Protein AF-A0A136LS38-F1 (afdb_monomer)

Structure (mmCIF, N/CA/C/O backbone):
data_AF-A0A136LS38-F1
#
_entry.id   AF-A0A136LS38-F1
#
loop_
_atom_site.group_PDB
_atom_site.id
_atom_site.type_symbol
_atom_site.label_atom_id
_atom_site.label_alt_id
_atom_site.label_comp_id
_atom_site.label_asym_id
_atom_site.label_entity_id
_atom_site.label_seq_id
_atom_site.pdbx_PDB_ins_code
_atom_site.Cartn_x
_atom_site.Cartn_y
_atom_site.Cartn_z
_atom_site.occupancy
_atom_site.B_iso_or_equiv
_atom_site.auth_seq_id
_atom_site.auth_comp_id
_atom_site.auth_asym_id
_atom_site.auth_atom_id
_atom_site.pdbx_PDB_model_num
ATOM 1 N N . MET A 1 1 ? -15.663 -27.619 33.302 1.00 44.56 1 MET A N 1
ATOM 2 C CA . MET A 1 1 ? -14.946 -26.480 32.690 1.00 44.56 1 MET A CA 1
ATOM 3 C C . MET A 1 1 ? -15.991 -25.426 32.382 1.00 44.56 1 MET A C 1
ATOM 5 O O . MET A 1 1 ? -16.859 -25.682 31.563 1.00 44.56 1 MET A O 1
ATOM 9 N N . SER A 1 2 ? -16.017 -24.352 33.173 1.00 38.78 2 SER A N 1
ATOM 10 C CA . SER A 1 2 ? -17.108 -23.372 33.198 1.00 38.78 2 SER A CA 1
ATOM 11 C C . SER A 1 2 ? -17.075 -22.507 31.939 1.00 38.78 2 SER A C 1
ATOM 13 O O . SER A 1 2 ? -16.096 -21.805 31.704 1.00 38.78 2 SER A O 1
ATOM 15 N N . SER A 1 3 ? -18.124 -22.573 31.124 1.00 50.28 3 SER A N 1
ATOM 16 C CA . SER A 1 3 ? -18.365 -21.667 30.004 1.00 50.28 3 SER A CA 1
ATOM 17 C C . SER A 1 3 ? -18.773 -20.294 30.549 1.00 50.28 3 SER A C 1
ATOM 19 O O . SER A 1 3 ? -19.955 -20.043 30.793 1.00 50.28 3 SER A O 1
ATOM 21 N N . THR A 1 4 ? -17.801 -19.418 30.804 1.00 53.44 4 THR A N 1
ATOM 22 C CA . THR A 1 4 ? -18.068 -18.014 31.138 1.00 53.44 4 THR A CA 1
ATOM 23 C C . THR A 1 4 ? -18.607 -17.323 29.888 1.00 53.44 4 THR A C 1
ATOM 25 O O . THR A 1 4 ? -17.862 -16.996 28.973 1.00 53.44 4 THR A O 1
ATOM 28 N N . SER A 1 5 ? -19.928 -17.161 29.816 1.00 66.19 5 SER A N 1
ATOM 29 C CA . SER A 1 5 ? -20.574 -16.312 28.816 1.00 66.19 5 SER A CA 1
ATOM 30 C C . SER A 1 5 ? -20.226 -14.860 29.137 1.00 66.19 5 SER A C 1
ATOM 32 O O . SER A 1 5 ? -20.840 -14.269 30.027 1.00 66.19 5 SER A O 1
ATOM 34 N N . GLU A 1 6 ? -19.249 -14.292 28.435 1.00 75.69 6 GLU A N 1
ATOM 35 C CA . GLU A 1 6 ? -18.996 -12.850 28.459 1.00 75.69 6 GLU A CA 1
ATOM 36 C C . GLU A 1 6 ? -20.283 -12.123 28.039 1.00 75.69 6 GLU A C 1
ATOM 38 O O . GLU A 1 6 ? -20.864 -12.404 26.987 1.00 75.69 6 GLU A O 1
ATOM 43 N N . LYS A 1 7 ? -20.797 -11.249 28.907 1.00 83.06 7 LYS A N 1
ATOM 44 C CA . LYS A 1 7 ? -22.022 -10.484 28.647 1.00 83.06 7 LYS A CA 1
ATOM 45 C C . LYS A 1 7 ? -21.626 -9.138 28.056 1.00 83.06 7 LYS A C 1
ATOM 47 O O . LYS A 1 7 ? -21.042 -8.315 28.754 1.00 83.06 7 LYS A O 1
ATOM 52 N N . PHE A 1 8 ? -21.975 -8.911 26.795 1.00 84.75 8 PHE A N 1
ATOM 53 C CA . PHE A 1 8 ? -21.772 -7.628 26.126 1.00 84.75 8 PHE A CA 1
ATOM 54 C C . PHE A 1 8 ? -23.034 -6.765 26.222 1.00 84.75 8 PHE A C 1
ATOM 56 O O . PHE A 1 8 ? -24.152 -7.266 26.107 1.00 84.75 8 PHE A O 1
ATOM 63 N N . LEU A 1 9 ? -22.849 -5.461 26.433 1.00 87.00 9 LEU A N 1
ATOM 64 C CA . LEU A 1 9 ? -23.910 -4.463 26.318 1.00 87.00 9 LEU A CA 1
ATOM 65 C C . LEU A 1 9 ? -23.865 -3.877 24.906 1.00 87.00 9 LEU A C 1
ATOM 67 O O . LEU A 1 9 ? -22.824 -3.373 24.490 1.00 87.00 9 LEU A O 1
ATOM 71 N N . VAL A 1 10 ? -24.989 -3.923 24.194 1.00 89.31 10 VAL A N 1
ATOM 72 C CA . VAL A 1 10 ? -25.120 -3.354 22.848 1.00 89.31 10 VAL A CA 1
ATOM 73 C C . VAL A 1 10 ? -26.039 -2.139 22.921 1.00 89.31 10 VAL A C 1
ATOM 75 O O . VAL A 1 10 ? -27.182 -2.253 23.361 1.00 89.31 10 VAL A O 1
ATOM 78 N N . GLY A 1 11 ? -25.527 -0.976 22.517 1.00 88.50 11 GLY A N 1
ATOM 79 C CA . GLY A 1 11 ? -26.315 0.240 22.321 1.00 88.50 11 GLY A CA 1
ATOM 80 C C . GLY A 1 11 ? -26.696 0.380 20.851 1.00 88.50 11 GLY A C 1
ATOM 81 O O . GLY A 1 11 ? -25.839 0.219 19.986 1.00 88.50 11 GLY A O 1
ATOM 82 N N . ILE A 1 12 ? -27.968 0.657 20.576 1.00 90.44 12 ILE A N 1
ATOM 83 C CA . ILE A 1 12 ? -28.475 0.920 19.225 1.00 90.44 12 ILE A CA 1
ATOM 84 C C . ILE A 1 12 ? -28.805 2.409 19.153 1.00 90.44 12 ILE A C 1
ATOM 86 O O . ILE A 1 12 ? -29.490 2.923 20.036 1.00 90.44 12 ILE A O 1
ATOM 90 N N . PHE A 1 13 ? -28.309 3.073 18.114 1.00 90.38 13 PHE A N 1
ATOM 91 C CA . PHE A 1 13 ? -28.497 4.500 17.863 1.00 90.38 13 PHE A CA 1
ATOM 92 C C . PHE A 1 13 ? -29.162 4.685 16.497 1.00 90.38 13 PHE A C 1
ATOM 94 O O . PHE A 1 13 ? -28.953 3.872 15.594 1.00 90.38 13 PHE A O 1
ATOM 101 N N . ASP A 1 14 ? -29.984 5.719 16.370 1.00 91.06 14 ASP A N 1
ATOM 102 C CA . ASP A 1 14 ? -30.700 6.101 15.148 1.00 91.06 14 ASP A CA 1
ATOM 103 C C . ASP A 1 14 ? -29.964 7.174 14.334 1.00 91.06 14 ASP A C 1
ATOM 105 O O . ASP A 1 14 ? -30.136 7.231 13.117 1.00 91.06 14 ASP A O 1
ATOM 109 N N . ASP A 1 15 ? -29.126 7.973 14.995 1.00 89.94 15 ASP A N 1
ATOM 110 C CA . ASP A 1 15 ? -28.416 9.110 14.414 1.00 89.94 15 ASP A CA 1
ATOM 111 C C . ASP A 1 15 ? -26.896 9.057 14.679 1.00 89.94 15 ASP A C 1
ATOM 113 O O . ASP A 1 15 ? -26.435 8.574 15.723 1.00 89.94 15 ASP A O 1
ATOM 117 N N . GLU A 1 16 ? -26.108 9.547 13.718 1.00 87.81 16 GLU A N 1
ATOM 118 C CA . GLU A 1 16 ? -24.643 9.539 13.769 1.00 87.81 16 GLU A CA 1
ATOM 119 C C . GLU A 1 16 ? -24.064 10.509 14.809 1.00 87.81 16 GLU A C 1
ATOM 121 O O . GLU A 1 16 ? -23.095 10.160 15.492 1.00 87.81 16 GLU A O 1
ATOM 126 N N . ASP A 1 17 ? -24.684 11.675 15.004 1.00 88.38 17 ASP A N 1
ATOM 127 C CA . ASP A 1 17 ? -24.226 12.685 15.961 1.00 88.38 17 ASP A CA 1
ATOM 128 C C . ASP A 1 17 ? -24.446 12.194 17.397 1.00 88.38 17 ASP A C 1
ATOM 130 O O . ASP A 1 17 ? -23.584 12.330 18.274 1.00 88.38 17 ASP A O 1
ATOM 134 N N . ILE A 1 18 ? -25.590 11.541 17.637 1.00 90.62 18 ILE A N 1
ATOM 135 C CA . ILE A 1 18 ? -25.917 10.932 18.934 1.00 90.62 18 ILE A CA 1
ATOM 136 C C . ILE A 1 18 ? -24.929 9.803 19.249 1.00 90.62 18 ILE A C 1
ATOM 138 O O . ILE A 1 18 ? -24.470 9.679 20.392 1.00 90.62 18 ILE A O 1
ATOM 142 N N . LEU A 1 19 ? -24.568 9.001 18.244 1.00 90.25 19 LEU A N 1
ATOM 143 C CA . LEU A 1 19 ? -23.574 7.942 18.384 1.00 90.25 19 LEU A CA 1
ATOM 144 C C . LEU A 1 19 ? -22.196 8.514 18.742 1.00 90.25 19 LEU A C 1
ATOM 146 O O . LEU A 1 19 ? -21.578 8.024 19.691 1.00 90.25 19 LEU A O 1
ATOM 150 N N . LEU A 1 20 ? -21.722 9.551 18.043 1.00 90.25 20 LEU A N 1
ATOM 151 C CA . LEU A 1 20 ? -20.423 10.185 18.308 1.00 90.25 20 LEU A CA 1
ATOM 152 C C . LEU A 1 20 ? -20.342 10.736 19.738 1.00 90.25 20 LEU A C 1
ATOM 154 O O . LEU A 1 20 ? -19.434 10.367 20.490 1.00 90.25 20 LEU A O 1
ATOM 158 N N . HIS A 1 21 ? -21.333 11.524 20.160 1.00 89.50 21 HIS A N 1
ATOM 159 C CA . HIS A 1 21 ? -21.401 12.044 21.530 1.00 89.50 21 HIS A CA 1
ATOM 160 C C . HIS A 1 21 ? -21.509 10.929 22.581 1.00 89.50 21 HIS A C 1
ATOM 162 O O . HIS A 1 21 ? -20.920 11.016 23.666 1.00 89.50 21 HIS A O 1
ATOM 168 N N . GLY A 1 22 ? -22.234 9.852 22.266 1.00 88.00 22 GLY A N 1
ATOM 169 C CA . GLY A 1 22 ? -22.327 8.663 23.108 1.00 88.00 22 GLY A CA 1
ATOM 170 C C . GLY A 1 22 ? -20.971 7.981 23.299 1.00 88.00 22 GLY A C 1
ATOM 171 O O . GLY A 1 22 ? -20.582 7.685 24.433 1.00 88.00 22 GLY A O 1
ATOM 172 N N . VAL A 1 23 ? -20.223 7.776 22.213 1.00 89.75 23 VAL A N 1
ATOM 173 C CA . VAL A 1 23 ? -18.880 7.175 22.225 1.00 89.75 23 VAL A CA 1
ATOM 174 C C . VAL A 1 23 ? -17.906 8.025 23.043 1.00 89.75 23 VAL A C 1
ATOM 176 O O . VAL A 1 23 ? -17.212 7.484 23.910 1.00 89.75 23 VAL A O 1
ATOM 179 N N . GLU A 1 24 ? -17.894 9.345 22.846 1.00 87.69 24 GLU A N 1
ATOM 180 C CA . GLU A 1 24 ? -17.065 10.276 23.625 1.00 87.69 24 GLU A CA 1
ATOM 181 C C . GLU A 1 24 ? -17.385 10.212 25.124 1.00 87.69 24 GLU A C 1
ATOM 183 O O . GLU A 1 24 ? -16.482 10.094 25.960 1.00 87.69 24 GLU A O 1
ATOM 188 N N . GLY A 1 25 ? -18.673 10.219 25.480 1.00 87.56 25 GLY A N 1
ATOM 189 C CA . GLY A 1 25 ? -19.123 10.144 26.869 1.00 87.56 25 GLY A CA 1
ATOM 190 C C . GLY A 1 25 ? -18.780 8.815 27.550 1.00 87.56 25 GLY A C 1
ATOM 191 O O . GLY A 1 25 ? -18.378 8.799 28.718 1.00 87.56 25 GLY A O 1
ATOM 192 N N . VAL A 1 26 ? -18.910 7.690 26.841 1.00 88.50 26 VAL A N 1
ATOM 193 C CA . VAL A 1 26 ? -18.578 6.347 27.353 1.00 88.50 26 VAL A CA 1
ATOM 194 C C . VAL A 1 26 ? -17.068 6.192 27.534 1.00 88.50 26 VAL A C 1
ATOM 196 O O . VAL A 1 26 ? -16.615 5.721 28.584 1.00 88.50 26 VAL A O 1
ATOM 199 N N . ARG A 1 27 ? -16.280 6.663 26.563 1.00 85.94 27 ARG A N 1
ATOM 200 C CA . ARG A 1 27 ? -14.815 6.674 26.643 1.00 85.94 27 ARG A CA 1
ATOM 201 C C . ARG A 1 27 ? -14.316 7.581 27.769 1.00 85.94 27 ARG A C 1
ATOM 203 O O . ARG A 1 27 ? -13.420 7.178 28.509 1.00 85.94 27 ARG A O 1
ATOM 210 N N . GLY A 1 28 ? -14.920 8.757 27.953 1.00 85.06 28 GLY A N 1
ATOM 211 C CA . GLY A 1 28 ? -14.603 9.683 29.049 1.00 85.06 28 GLY A CA 1
ATOM 212 C C . GLY A 1 28 ? -14.836 9.085 30.442 1.00 85.06 28 GLY A C 1
ATOM 213 O O . GLY A 1 28 ? -14.136 9.427 31.391 1.00 85.06 28 GLY A O 1
ATOM 214 N N . LYS A 1 29 ? -15.760 8.124 30.560 1.00 88.75 29 LYS A N 1
ATOM 215 C CA . LYS A 1 29 ? -16.009 7.352 31.791 1.00 88.75 29 LYS A CA 1
ATOM 216 C C . LYS A 1 29 ? -15.063 6.155 31.972 1.00 88.75 29 LYS A C 1
ATOM 218 O O . LYS A 1 29 ? -15.213 5.406 32.933 1.00 88.75 29 LYS A O 1
ATOM 223 N N . GLY A 1 30 ? -14.096 5.961 31.072 1.00 83.25 30 GLY A N 1
ATOM 224 C CA . GLY A 1 30 ? -13.092 4.895 31.147 1.00 83.25 30 GLY A CA 1
ATOM 225 C C . GLY A 1 30 ? -13.603 3.507 30.753 1.00 83.25 30 GLY A C 1
ATOM 226 O O . GLY A 1 30 ? -12.901 2.515 30.959 1.00 83.25 30 GLY A O 1
ATOM 227 N N . VAL A 1 31 ? -14.809 3.413 30.186 1.00 84.88 31 VAL A N 1
ATOM 228 C CA . VAL A 1 31 ? -15.354 2.143 29.700 1.00 84.88 31 VAL A CA 1
ATOM 229 C C . VAL A 1 31 ? -14.678 1.796 28.377 1.00 84.88 31 VAL A C 1
ATOM 231 O O . VAL A 1 31 ? -14.651 2.600 27.445 1.00 84.88 31 VAL A O 1
ATOM 234 N N . LYS A 1 32 ? -14.121 0.584 28.287 1.00 81.75 32 LYS A N 1
ATOM 235 C CA . LYS A 1 32 ? -13.520 0.083 27.048 1.00 81.75 32 LYS A CA 1
ATOM 236 C C . LYS A 1 32 ? -14.621 -0.345 26.084 1.00 81.75 32 LYS A C 1
ATOM 238 O O . LYS A 1 32 ? -15.319 -1.321 26.339 1.00 81.75 32 LYS A O 1
ATOM 243 N N . ILE A 1 33 ? -14.751 0.383 24.982 1.00 84.75 33 ILE A N 1
ATOM 244 C CA . ILE A 1 33 ? -15.613 0.014 23.858 1.00 84.75 33 ILE A CA 1
ATOM 245 C C . ILE A 1 33 ? -14.874 -1.056 23.048 1.00 84.75 33 ILE A C 1
ATOM 247 O O . ILE A 1 33 ? -13.701 -0.872 22.728 1.00 84.75 33 ILE A O 1
ATOM 251 N N . HIS A 1 34 ? -15.535 -2.181 22.769 1.00 84.56 34 HIS A N 1
ATOM 252 C CA . HIS A 1 34 ? -14.938 -3.271 21.993 1.00 84.56 34 HIS A CA 1
ATOM 253 C C . HIS A 1 34 ? -14.957 -2.936 20.498 1.00 84.56 34 HIS A C 1
ATOM 255 O O . HIS A 1 34 ? -13.905 -2.804 19.880 1.00 84.56 34 HIS A O 1
ATOM 261 N N . GLU A 1 35 ? -16.153 -2.731 19.941 1.00 85.00 35 GLU A N 1
ATOM 262 C CA . GLU A 1 35 ? -16.386 -2.450 18.524 1.00 85.00 35 GLU A CA 1
ATOM 263 C C . GLU A 1 35 ? -17.604 -1.539 18.353 1.00 85.00 35 GLU A C 1
ATOM 265 O O . GLU A 1 35 ? -18.516 -1.536 19.184 1.00 85.00 35 GLU A O 1
ATOM 270 N N . VAL A 1 36 ? -17.614 -0.783 17.256 1.00 89.12 36 VAL A N 1
ATOM 271 C CA . VAL A 1 36 ? -18.754 0.016 16.804 1.00 89.12 36 VAL A CA 1
ATOM 272 C C . VAL A 1 36 ? -19.035 -0.366 15.360 1.00 89.12 36 VAL A C 1
ATOM 274 O O . VAL A 1 36 ? -18.140 -0.328 14.519 1.00 89.12 36 VAL A O 1
ATOM 277 N N . TYR A 1 37 ? -20.281 -0.730 15.080 1.00 88.94 37 TYR A N 1
ATOM 278 C CA . TYR A 1 37 ? -20.726 -1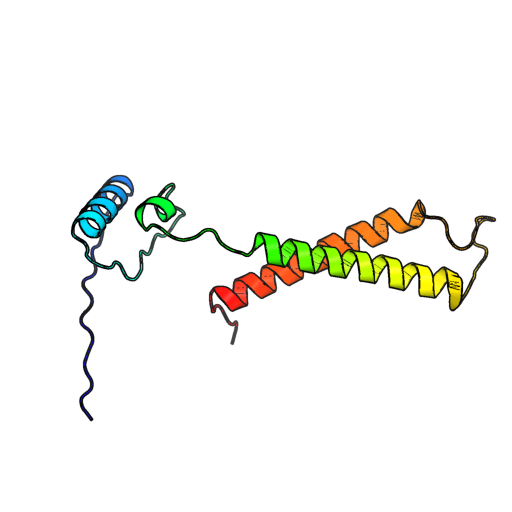.125 13.751 1.00 88.94 37 TYR A CA 1
ATOM 279 C C . TYR A 1 37 ? -21.576 -0.005 13.158 1.00 88.94 37 TYR A C 1
ATOM 281 O O . TYR A 1 37 ? -22.560 0.407 13.767 1.00 88.94 37 TYR A O 1
ATOM 289 N N . SER A 1 38 ? -21.197 0.477 11.974 1.00 90.31 38 SER A N 1
ATOM 290 C CA . SER A 1 38 ? -21.940 1.489 11.219 1.00 90.31 38 SER A CA 1
ATOM 291 C C . SER A 1 38 ? -22.102 1.037 9.763 1.00 90.31 38 SER A C 1
ATOM 293 O O . SER A 1 38 ? -21.146 0.500 9.197 1.00 90.31 38 SER A O 1
ATOM 295 N N . PRO A 1 39 ? -23.273 1.247 9.131 1.00 89.81 39 PRO A N 1
ATOM 296 C CA . PRO A 1 39 ? -23.491 0.893 7.727 1.00 89.81 39 PRO A CA 1
ATOM 297 C C . PRO A 1 39 ? -22.703 1.773 6.742 1.00 89.81 39 PRO A C 1
ATOM 299 O O . PRO A 1 39 ? -22.584 1.421 5.570 1.00 89.81 39 PRO A O 1
ATOM 302 N N . PHE A 1 40 ? -22.164 2.907 7.196 1.00 89.81 40 PHE A N 1
ATOM 303 C CA . PHE A 1 40 ? -21.374 3.842 6.395 1.00 89.81 40 PHE A CA 1
ATOM 304 C C . PHE A 1 40 ? -20.228 4.455 7.227 1.00 89.81 40 PHE A C 1
ATOM 306 O O . PHE A 1 40 ? -20.265 4.410 8.462 1.00 89.81 40 PHE A O 1
ATOM 313 N N . PRO A 1 41 ? -19.184 5.018 6.589 1.00 88.12 41 PRO A N 1
ATOM 314 C CA . PRO A 1 41 ? -18.094 5.672 7.307 1.00 88.12 41 PRO A CA 1
ATOM 315 C C . PRO A 1 41 ? -18.567 6.965 7.986 1.00 88.12 41 PRO A C 1
ATOM 317 O O . PRO A 1 41 ? -18.858 7.957 7.320 1.00 88.12 41 PRO A O 1
ATOM 320 N N . VAL A 1 42 ? -18.595 6.955 9.319 1.00 89.94 42 VAL A N 1
ATOM 321 C CA . VAL A 1 42 ? -18.859 8.140 10.147 1.00 89.94 42 VAL A CA 1
ATOM 322 C C . VAL A 1 42 ? -17.547 8.896 10.342 1.00 89.94 42 VAL A C 1
ATOM 324 O O . VAL A 1 42 ? -16.551 8.327 10.798 1.00 89.94 42 VAL A O 1
ATOM 327 N N . HIS A 1 43 ? -17.526 10.174 9.974 1.00 87.50 43 HIS A N 1
ATOM 328 C CA . HIS A 1 43 ? -16.322 10.998 10.074 1.00 87.50 43 HIS A CA 1
ATOM 329 C C . HIS A 1 43 ? -15.996 11.288 11.546 1.00 87.50 43 HIS A C 1
ATOM 331 O O . HIS A 1 43 ? -16.883 11.616 12.325 1.00 87.50 43 HIS A O 1
ATOM 337 N N . GLY A 1 44 ? -14.727 11.159 11.941 1.00 83.94 44 GLY A N 1
ATOM 338 C CA . GLY A 1 44 ? -14.281 11.434 13.314 1.00 83.94 44 GLY A CA 1
ATOM 339 C C . GLY A 1 44 ? -14.560 10.315 14.322 1.00 83.94 44 GLY A C 1
ATOM 340 O O . GLY A 1 44 ? -14.100 10.391 15.461 1.00 83.94 44 GLY A O 1
ATOM 341 N N . LEU A 1 45 ? -15.244 9.237 13.922 1.00 86.50 45 LEU A N 1
ATOM 342 C CA . LEU A 1 45 ? -15.472 8.077 14.788 1.00 86.50 45 LEU A CA 1
ATOM 343 C C . LEU A 1 45 ? -14.158 7.377 15.172 1.00 86.50 45 LEU A C 1
ATOM 345 O O . LEU A 1 45 ? -14.012 6.880 16.287 1.00 86.50 45 LEU A O 1
ATOM 349 N N . ASP A 1 46 ? -13.183 7.358 14.267 1.00 84.69 46 ASP A N 1
ATOM 350 C CA . ASP A 1 46 ? -11.842 6.826 14.499 1.00 84.69 46 ASP A CA 1
ATOM 351 C C . ASP A 1 46 ? -11.070 7.623 15.561 1.00 84.69 46 ASP A C 1
ATOM 353 O O . ASP A 1 46 ? -10.410 7.031 16.423 1.00 84.69 46 ASP A O 1
ATOM 357 N N . GLU A 1 47 ? -11.200 8.949 15.549 1.00 84.31 47 GLU A N 1
ATOM 358 C CA . GLU A 1 47 ? -10.631 9.845 16.560 1.00 84.31 47 GLU A CA 1
ATOM 359 C C . GLU A 1 47 ? -11.364 9.724 17.908 1.00 84.31 47 GLU A C 1
ATOM 361 O O . GLU A 1 47 ? -10.719 9.598 18.962 1.00 84.31 47 GLU A O 1
ATOM 366 N N . ALA A 1 48 ? -12.698 9.646 17.874 1.00 84.94 48 ALA A N 1
ATOM 367 C CA . ALA A 1 48 ? -13.543 9.435 19.048 1.00 84.94 48 ALA A CA 1
ATOM 368 C C . ALA A 1 48 ? -13.236 8.096 19.743 1.00 84.94 48 ALA A C 1
ATOM 370 O O . ALA A 1 48 ? -13.122 8.047 20.972 1.00 84.94 48 ALA A O 1
ATOM 371 N N . LEU A 1 49 ? -12.995 7.025 18.978 1.00 85.31 49 LEU A N 1
ATOM 372 C CA . LEU A 1 49 ? -12.568 5.716 19.492 1.00 85.31 49 LEU A CA 1
ATOM 373 C C . LEU A 1 49 ? -11.079 5.673 19.866 1.00 85.31 49 LEU A C 1
ATOM 375 O O . LEU A 1 49 ? -10.664 4.846 20.681 1.00 85.31 49 LEU A O 1
ATOM 379 N N . GLY A 1 50 ? -10.269 6.587 19.331 1.00 82.56 50 GLY A N 1
ATOM 380 C CA . GLY A 1 50 ? -8.833 6.656 19.592 1.00 82.56 50 GLY A CA 1
ATOM 381 C C . GLY A 1 50 ? -8.036 5.568 18.873 1.00 82.56 50 GLY A C 1
ATOM 382 O O . GLY A 1 50 ? -7.029 5.086 19.406 1.00 82.56 50 GLY A O 1
ATOM 383 N N . TYR A 1 51 ? -8.469 5.158 17.679 1.00 82.62 51 TYR A N 1
ATOM 384 C CA . TYR A 1 51 ? -7.731 4.180 16.888 1.00 82.62 51 TYR A CA 1
ATOM 385 C C . TYR A 1 51 ? -6.391 4.741 16.405 1.00 82.62 51 TYR A C 1
ATOM 387 O O . TYR A 1 51 ? -6.239 5.912 16.060 1.00 82.62 51 TYR A O 1
ATOM 395 N N . LYS A 1 52 ? -5.375 3.873 16.363 1.00 80.94 52 LYS A N 1
ATOM 396 C CA . LYS A 1 52 ? -4.087 4.219 15.753 1.00 80.94 52 LYS A CA 1
ATOM 397 C C . LYS A 1 52 ? -4.221 4.195 14.232 1.00 80.94 52 LYS A C 1
ATOM 399 O O . LYS A 1 52 ? -4.883 3.320 13.681 1.00 80.94 52 LYS A O 1
ATOM 404 N N . ARG A 1 53 ? -3.512 5.107 13.557 1.00 80.06 53 ARG A N 1
ATOM 405 C CA . ARG A 1 53 ? -3.440 5.131 12.088 1.00 80.06 53 ARG A CA 1
ATOM 406 C C . ARG A 1 53 ? -2.987 3.783 11.530 1.00 80.06 53 ARG A C 1
ATOM 408 O O . ARG A 1 53 ? -2.072 3.148 12.062 1.00 80.06 53 ARG A O 1
ATOM 415 N N . THR A 1 54 ? -3.612 3.375 10.430 1.00 83.38 54 THR A N 1
ATOM 416 C CA . THR A 1 54 ? -3.318 2.104 9.770 1.00 83.38 54 T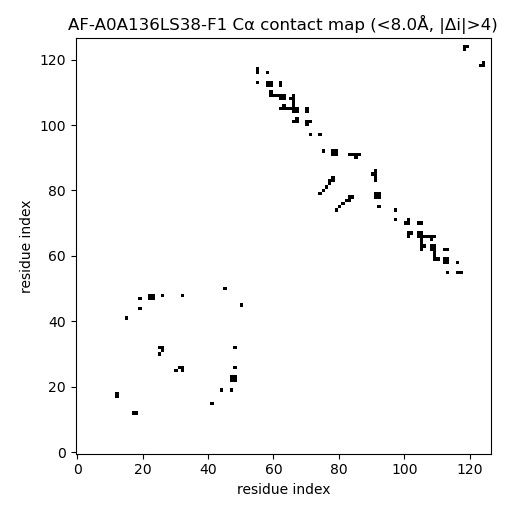HR A CA 1
ATOM 417 C C . THR A 1 54 ? -1.933 2.130 9.119 1.00 83.38 54 THR A C 1
ATOM 419 O O . THR A 1 54 ? -1.453 3.157 8.638 1.00 83.38 54 THR A O 1
ATOM 422 N N . ARG A 1 55 ? -1.263 0.971 9.095 1.00 86.44 55 ARG A N 1
ATOM 423 C CA . ARG A 1 55 ? 0.068 0.804 8.476 1.00 86.44 55 ARG A CA 1
ATOM 424 C C . ARG A 1 55 ? -0.009 0.332 7.017 1.00 86.44 55 ARG A C 1
ATOM 426 O O . ARG A 1 55 ? 1.015 -0.015 6.435 1.00 86.44 55 ARG A O 1
ATOM 433 N N . LEU A 1 56 ? -1.205 0.353 6.423 1.00 87.00 56 LEU A N 1
ATOM 434 C CA . LEU A 1 56 ? -1.453 -0.023 5.027 1.00 87.00 56 LEU A CA 1
ATOM 435 C C . LEU A 1 56 ? -0.620 0.786 4.013 1.00 87.00 56 LEU A C 1
ATOM 437 O O . LEU A 1 56 ? -0.097 0.173 3.083 1.00 87.00 56 LEU A O 1
ATOM 441 N N . PRO A 1 57 ? -0.389 2.106 4.192 1.00 88.19 57 PRO A N 1
ATOM 442 C CA . PRO A 1 57 ? 0.439 2.867 3.253 1.00 88.19 57 PRO A CA 1
ATOM 443 C C . PRO A 1 57 ? 1.889 2.370 3.177 1.00 88.19 57 PRO A C 1
ATOM 445 O O . PRO A 1 57 ? 2.496 2.379 2.111 1.00 88.19 57 PRO A O 1
ATOM 448 N N . ILE A 1 58 ? 2.442 1.897 4.301 1.00 90.31 58 ILE A N 1
ATOM 449 C CA . ILE A 1 58 ? 3.810 1.361 4.353 1.00 90.31 58 ILE A CA 1
ATOM 450 C C . ILE A 1 58 ? 3.884 0.052 3.565 1.00 90.31 58 ILE A C 1
ATOM 452 O O . ILE A 1 58 ? 4.819 -0.149 2.795 1.00 90.31 58 ILE A O 1
ATOM 456 N N . ALA A 1 59 ? 2.885 -0.820 3.727 1.00 89.94 59 ALA A N 1
ATOM 457 C CA . ALA A 1 59 ? 2.802 -2.059 2.964 1.00 89.94 59 ALA A CA 1
ATOM 458 C C . ALA A 1 59 ? 2.728 -1.771 1.456 1.00 89.94 59 ALA A C 1
ATOM 460 O O . ALA A 1 59 ? 3.523 -2.313 0.693 1.00 89.94 59 ALA A O 1
ATOM 461 N N . ALA A 1 60 ? 1.858 -0.847 1.039 1.00 90.06 60 ALA A N 1
ATOM 462 C CA . ALA A 1 60 ? 1.733 -0.438 -0.360 1.00 90.06 60 ALA A CA 1
ATOM 463 C C . ALA A 1 60 ? 3.053 0.091 -0.943 1.00 90.06 60 ALA A C 1
ATOM 465 O O . ALA A 1 60 ? 3.436 -0.281 -2.050 1.00 90.06 60 ALA A O 1
ATOM 466 N N . PHE A 1 61 ? 3.794 0.897 -0.178 1.00 92.19 61 PHE A N 1
ATOM 467 C CA . PHE A 1 61 ? 5.107 1.380 -0.600 1.00 92.19 61 PHE A CA 1
ATOM 468 C C . PHE A 1 61 ? 6.111 0.238 -0.817 1.00 92.19 61 PHE A C 1
ATOM 470 O O . PHE A 1 61 ? 6.824 0.233 -1.818 1.00 92.19 61 PHE A O 1
ATOM 477 N N . LEU A 1 62 ? 6.150 -0.754 0.078 1.00 94.62 62 LEU A N 1
ATOM 478 C CA . LEU A 1 62 ? 7.044 -1.909 -0.055 1.00 94.62 62 LEU A CA 1
ATOM 479 C C . LEU A 1 62 ? 6.675 -2.792 -1.259 1.00 94.62 62 LEU A C 1
ATOM 481 O O . LEU A 1 62 ? 7.562 -3.238 -1.989 1.00 94.62 62 LEU A O 1
ATOM 485 N N . PHE A 1 63 ? 5.383 -3.003 -1.519 1.00 93.75 63 PHE A N 1
ATOM 486 C CA . PHE A 1 63 ? 4.928 -3.733 -2.708 1.00 93.75 63 PHE A CA 1
ATOM 487 C C . PHE A 1 63 ? 5.202 -2.968 -4.009 1.00 93.75 63 PHE A C 1
ATOM 489 O O . PHE A 1 63 ? 5.652 -3.558 -4.988 1.00 93.75 63 PHE A O 1
ATOM 496 N N . GLY A 1 64 ? 5.034 -1.645 -4.010 1.00 92.81 64 GLY A N 1
ATOM 497 C CA . GLY A 1 64 ? 5.439 -0.806 -5.138 1.00 92.81 64 GLY A CA 1
ATOM 498 C C . GLY A 1 64 ? 6.950 -0.859 -5.386 1.00 92.81 64 GLY A C 1
ATOM 499 O O . GLY A 1 64 ? 7.383 -1.062 -6.517 1.00 92.81 64 GLY A O 1
ATOM 500 N N . LEU A 1 65 ? 7.768 -0.747 -4.335 1.00 95.06 65 LEU A N 1
ATOM 501 C CA . LEU A 1 65 ? 9.230 -0.808 -4.438 1.00 95.06 65 LEU A CA 1
ATOM 502 C C . LEU A 1 65 ? 9.709 -2.150 -4.997 1.00 95.06 65 LEU A C 1
ATOM 504 O O . LEU A 1 65 ? 10.553 -2.182 -5.893 1.00 95.06 65 LEU A O 1
ATOM 508 N N . THR A 1 66 ? 9.155 -3.253 -4.495 1.00 94.12 66 THR A N 1
ATOM 509 C CA . THR A 1 66 ? 9.465 -4.594 -5.008 1.00 94.12 66 THR A CA 1
ATOM 510 C C . THR A 1 66 ? 9.027 -4.757 -6.463 1.00 94.12 66 THR A C 1
ATOM 512 O O . THR A 1 66 ? 9.796 -5.309 -7.247 1.00 94.12 66 THR A O 1
ATOM 515 N N . GLY A 1 67 ? 7.880 -4.197 -6.865 1.00 92.25 67 GLY A N 1
ATOM 516 C CA . GLY A 1 67 ? 7.447 -4.157 -8.267 1.00 92.25 67 GLY A CA 1
ATOM 517 C C . GLY A 1 67 ? 8.381 -3.372 -9.181 1.00 92.25 67 GLY A C 1
ATOM 518 O O . GLY A 1 67 ? 8.754 -3.870 -10.243 1.00 92.25 67 GLY A O 1
ATOM 519 N N . THR A 1 68 ? 8.855 -2.207 -8.738 1.00 93.50 68 THR A N 1
ATOM 520 C CA . THR A 1 68 ? 9.838 -1.411 -9.487 1.00 93.50 68 THR A CA 1
ATOM 521 C C . THR A 1 68 ? 11.155 -2.171 -9.653 1.00 93.50 68 THR A C 1
ATOM 523 O O . THR A 1 68 ? 11.690 -2.248 -10.759 1.00 93.50 68 THR A O 1
ATOM 526 N N . ILE A 1 69 ? 11.676 -2.766 -8.572 1.00 94.50 69 ILE A N 1
ATOM 527 C CA . ILE A 1 69 ? 12.925 -3.544 -8.602 1.00 94.50 69 ILE A CA 1
ATOM 528 C C . ILE A 1 69 ? 12.779 -4.754 -9.525 1.00 94.50 69 ILE A C 1
ATOM 530 O O . ILE A 1 69 ? 13.669 -5.009 -10.337 1.00 94.50 69 ILE A O 1
ATOM 534 N N . LEU A 1 70 ? 11.658 -5.474 -9.440 1.00 93.12 70 LEU A N 1
ATOM 535 C CA . LEU A 1 70 ? 11.365 -6.614 -10.301 1.00 93.12 70 LEU A CA 1
ATOM 536 C C . LEU A 1 70 ? 11.327 -6.193 -11.774 1.00 93.12 70 LEU A C 1
ATOM 538 O O . LEU A 1 70 ? 11.992 -6.816 -12.596 1.00 93.12 70 LEU A O 1
ATOM 542 N N . ALA A 1 71 ? 10.610 -5.117 -12.106 1.00 92.19 71 ALA A N 1
ATOM 543 C CA . ALA A 1 71 ? 10.462 -4.656 -13.482 1.00 92.19 71 ALA A CA 1
ATOM 544 C C . ALA A 1 71 ? 11.791 -4.203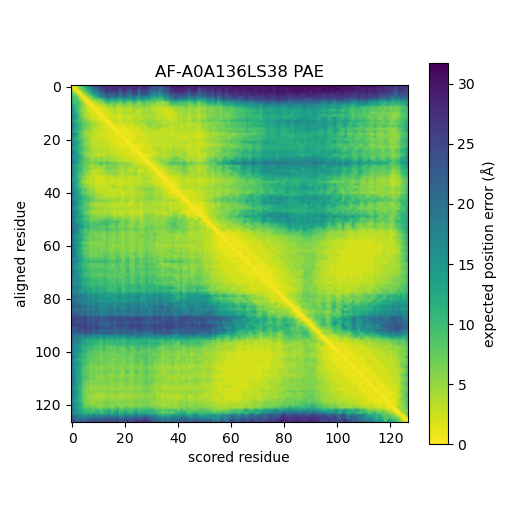 -14.098 1.00 92.19 71 ALA A C 1
ATOM 546 O O . ALA A 1 71 ? 12.079 -4.541 -15.247 1.00 92.19 71 ALA A O 1
ATOM 547 N N . VAL A 1 72 ? 12.610 -3.475 -13.332 1.00 90.75 72 VAL A N 1
ATOM 548 C CA . VAL A 1 72 ? 13.960 -3.071 -13.748 1.00 90.75 72 VAL A CA 1
ATOM 549 C C . VAL A 1 72 ? 14.831 -4.310 -13.941 1.00 90.75 72 VAL A C 1
ATOM 551 O O . VAL A 1 72 ? 15.392 -4.497 -15.016 1.00 90.75 72 VAL A O 1
ATOM 554 N N . THR A 1 73 ? 14.900 -5.195 -12.947 1.00 91.44 73 THR A N 1
ATOM 555 C CA . THR A 1 73 ? 15.755 -6.393 -13.004 1.00 91.44 73 THR A CA 1
ATOM 556 C C . THR A 1 73 ? 15.379 -7.292 -14.180 1.00 91.44 73 THR A C 1
ATOM 558 O O . THR A 1 73 ? 16.254 -7.727 -14.922 1.00 91.44 73 THR A O 1
ATOM 561 N N . MET A 1 74 ? 14.081 -7.511 -14.400 1.00 90.81 74 MET A N 1
ATOM 562 C CA . MET A 1 74 ? 13.552 -8.309 -15.505 1.00 90.81 74 MET A CA 1
ATOM 563 C C . MET A 1 74 ? 13.968 -7.728 -16.864 1.00 90.81 74 MET A C 1
ATOM 565 O O . MET A 1 74 ? 14.501 -8.446 -17.707 1.00 90.81 74 MET A O 1
ATOM 569 N N . GLN A 1 75 ? 13.774 -6.424 -17.078 1.00 88.31 75 GLN A N 1
ATOM 570 C CA . GLN A 1 75 ? 14.081 -5.779 -18.359 1.00 88.31 75 GLN A CA 1
ATOM 571 C C . GLN A 1 75 ? 15.585 -5.708 -18.632 1.00 88.31 75 GLN A C 1
ATOM 573 O O . GLN A 1 75 ? 16.019 -6.010 -19.743 1.00 88.31 75 GLN A O 1
ATOM 578 N N . PHE A 1 76 ? 16.384 -5.367 -17.617 1.00 86.81 76 PHE A N 1
ATOM 579 C CA . PHE A 1 76 ? 17.842 -5.342 -17.734 1.00 86.81 76 PHE A CA 1
ATOM 580 C C . PHE A 1 76 ? 18.422 -6.733 -17.991 1.00 86.81 76 PHE A C 1
ATOM 582 O O . PHE A 1 76 ? 19.333 -6.862 -18.805 1.00 86.81 76 PHE A O 1
ATOM 589 N N . TRP A 1 77 ? 17.891 -7.771 -17.342 1.0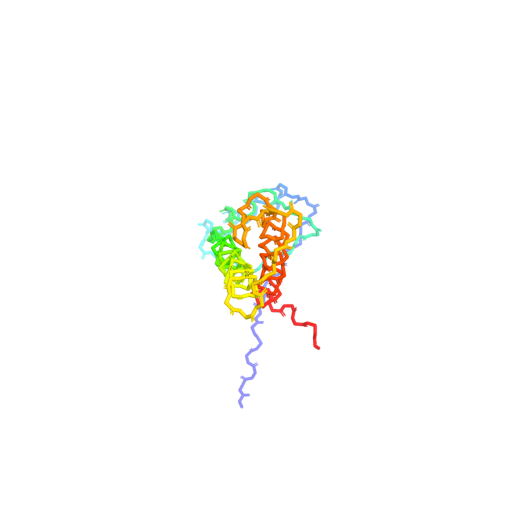0 86.06 77 TRP A N 1
ATOM 590 C CA . TRP A 1 77 ? 18.345 -9.138 -17.576 1.00 86.06 77 TRP A CA 1
ATOM 591 C C . TRP A 1 77 ? 18.017 -9.577 -19.005 1.00 86.06 77 TRP A C 1
ATOM 593 O O . TRP A 1 77 ? 18.929 -9.927 -19.754 1.00 86.06 77 TRP A O 1
ATOM 603 N N . MET A 1 78 ? 16.750 -9.509 -19.417 1.00 87.25 78 MET A N 1
ATOM 604 C CA . MET A 1 78 ? 16.323 -10.054 -20.712 1.00 87.25 78 MET A CA 1
ATOM 605 C C . MET A 1 78 ? 16.983 -9.345 -21.901 1.00 87.25 78 MET A C 1
ATOM 607 O O . MET A 1 78 ? 17.499 -10.004 -22.799 1.00 87.25 78 MET A O 1
ATOM 611 N N . LEU A 1 79 ? 16.999 -8.008 -21.901 1.00 83.00 79 LEU A N 1
ATOM 612 C CA . LEU A 1 79 ? 17.494 -7.222 -23.039 1.00 83.00 79 LEU A CA 1
ATOM 613 C C . LEU A 1 79 ? 18.990 -6.899 -22.957 1.00 83.00 79 LEU A C 1
ATOM 615 O O . LEU A 1 79 ? 19.600 -6.580 -23.976 1.00 83.00 79 LEU A O 1
ATOM 619 N N . GLY A 1 80 ? 19.580 -6.945 -21.761 1.00 79.06 80 GLY A N 1
ATOM 620 C CA . GLY A 1 80 ? 20.992 -6.629 -21.552 1.00 79.06 80 GLY A CA 1
ATOM 621 C C . GLY A 1 80 ? 21.906 -7.851 -21.553 1.00 79.06 80 GLY A C 1
ATOM 622 O O . GLY A 1 80 ? 23.014 -7.760 -22.078 1.00 79.06 80 GLY A O 1
ATOM 623 N N . PHE A 1 81 ? 21.469 -8.970 -20.968 1.00 78.88 81 PHE A N 1
ATOM 624 C CA . PHE A 1 81 ? 22.346 -10.114 -20.700 1.00 78.88 81 PHE A CA 1
ATOM 625 C C . PHE A 1 81 ? 21.921 -11.395 -21.416 1.00 78.88 81 PHE A C 1
ATOM 627 O O . PHE A 1 81 ? 22.768 -12.058 -22.004 1.00 78.88 81 PHE A O 1
ATOM 634 N N . ASP A 1 82 ? 20.632 -11.741 -21.373 1.00 85.25 82 ASP A N 1
ATOM 635 C CA . ASP A 1 82 ? 20.141 -13.015 -21.914 1.00 85.25 82 ASP A CA 1
ATOM 636 C C . ASP A 1 82 ? 20.093 -12.994 -23.447 1.00 85.25 82 ASP A C 1
ATOM 638 O O . ASP A 1 82 ? 20.704 -13.830 -24.112 1.00 85.25 82 ASP A O 1
ATOM 642 N N . TRP A 1 83 ? 19.437 -11.979 -24.022 1.00 80.81 83 TRP A N 1
ATOM 643 C CA . TRP A 1 83 ? 19.349 -11.817 -25.471 1.00 80.81 83 TRP A CA 1
ATOM 644 C C . TRP A 1 83 ? 19.473 -10.347 -25.889 1.00 80.81 83 TRP A C 1
ATOM 646 O O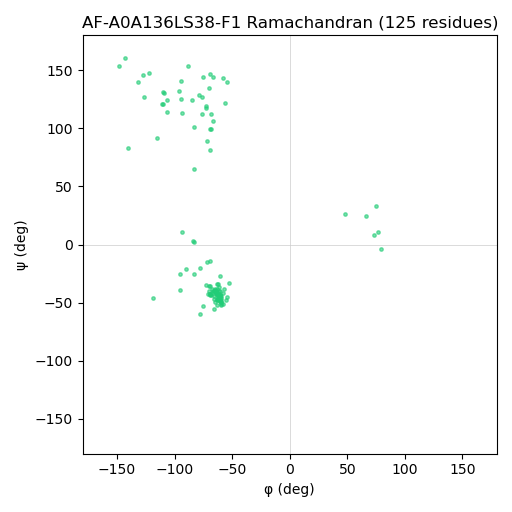 . TRP A 1 83 ? 18.470 -9.677 -26.164 1.00 80.81 83 TRP A O 1
ATOM 656 N N . PRO A 1 84 ? 20.705 -9.819 -26.008 1.00 78.31 84 PRO A N 1
ATOM 657 C CA . PRO A 1 84 ? 20.915 -8.475 -26.524 1.00 78.31 84 PRO A CA 1
ATOM 658 C C . PRO A 1 84 ? 20.525 -8.412 -28.007 1.00 78.31 84 PRO A C 1
ATOM 660 O O . PRO A 1 84 ? 21.226 -8.912 -28.887 1.00 78.31 84 PRO A O 1
ATOM 663 N N . MET A 1 85 ? 19.382 -7.786 -28.293 1.00 74.94 85 MET A N 1
ATOM 664 C CA . MET A 1 85 ? 18.859 -7.606 -29.648 1.00 74.94 85 MET A CA 1
ATOM 665 C C . MET A 1 85 ? 18.936 -6.142 -30.086 1.00 74.94 85 MET A C 1
ATOM 667 O O . MET A 1 85 ? 18.495 -5.242 -29.373 1.00 74.94 85 MET A O 1
ATOM 671 N N . ILE A 1 86 ? 19.461 -5.895 -31.289 1.00 75.56 86 ILE A N 1
ATOM 672 C CA . ILE A 1 86 ? 19.453 -4.559 -31.894 1.00 75.56 86 ILE A CA 1
ATOM 673 C C . ILE A 1 86 ? 18.093 -4.354 -32.563 1.00 75.56 86 ILE A C 1
ATOM 675 O O . ILE A 1 86 ? 17.855 -4.842 -33.666 1.00 75.56 86 ILE A O 1
ATOM 679 N N . ILE A 1 87 ? 17.195 -3.624 -31.902 1.00 76.94 87 ILE A N 1
ATOM 680 C CA . ILE A 1 87 ? 15.854 -3.322 -32.420 1.00 76.94 87 ILE A CA 1
ATOM 681 C C . ILE A 1 87 ? 15.816 -1.853 -32.856 1.00 76.94 87 ILE A C 1
ATOM 683 O O . ILE A 1 87 ? 15.949 -0.939 -32.042 1.00 76.94 87 ILE A O 1
ATOM 687 N N . GLY A 1 88 ? 15.660 -1.610 -34.163 1.00 71.25 88 GLY A N 1
ATOM 688 C CA . GLY A 1 88 ? 15.532 -0.256 -34.721 1.00 71.25 88 GLY A CA 1
ATOM 689 C C . GLY A 1 88 ? 16.787 0.621 -34.598 1.00 71.25 88 GLY A C 1
ATOM 690 O O . GLY A 1 88 ? 16.666 1.843 -34.550 1.00 71.25 88 GLY A O 1
ATOM 691 N N . GLY A 1 89 ? 17.978 0.015 -34.500 1.00 71.00 89 GLY A N 1
ATOM 692 C CA . GLY A 1 89 ? 19.266 0.721 -34.409 1.00 71.00 89 GLY A CA 1
ATOM 693 C C . GLY A 1 89 ? 19.548 1.393 -33.058 1.00 71.00 89 GLY A C 1
ATOM 694 O O . GLY A 1 89 ? 20.512 2.146 -32.943 1.00 71.00 89 GLY A O 1
ATOM 695 N N . LYS A 1 90 ? 18.712 1.149 -32.040 1.00 66.31 90 LYS A N 1
ATOM 696 C CA . LYS A 1 90 ? 18.876 1.697 -30.685 1.00 66.31 90 LYS A CA 1
ATOM 697 C C . LYS A 1 90 ? 19.755 0.790 -29.820 1.00 66.31 90 LYS A C 1
ATOM 699 O O . LYS A 1 90 ? 19.804 -0.420 -30.028 1.00 66.31 90 LYS A O 1
ATOM 704 N N . ASN A 1 91 ? 20.414 1.388 -28.824 1.00 65.88 91 ASN A N 1
ATOM 705 C CA . ASN A 1 91 ? 21.184 0.658 -27.814 1.00 65.88 91 ASN A CA 1
ATOM 706 C C . ASN A 1 91 ? 20.292 -0.344 -27.060 1.00 65.88 91 ASN A C 1
ATOM 708 O O . ASN A 1 91 ? 19.141 -0.033 -26.746 1.00 65.88 91 ASN A O 1
ATOM 712 N N . PHE A 1 92 ? 20.862 -1.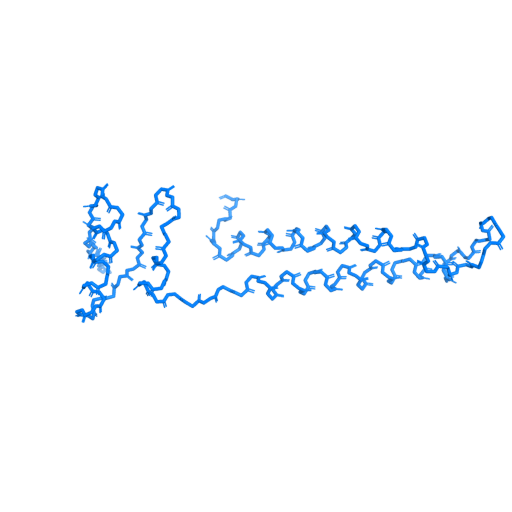503 -26.718 1.00 63.84 92 PHE A N 1
ATOM 713 C CA . PHE A 1 92 ? 20.196 -2.622 -26.030 1.00 63.84 92 PHE A CA 1
ATOM 714 C C . PHE A 1 92 ? 19.489 -2.219 -24.729 1.00 63.84 92 PHE A C 1
ATOM 716 O O . PHE A 1 92 ? 18.429 -2.738 -24.392 1.00 63.84 92 PHE A O 1
ATOM 723 N N . VAL A 1 93 ? 20.052 -1.238 -24.021 1.00 65.62 93 VAL A N 1
ATOM 724 C CA . VAL A 1 93 ? 19.486 -0.666 -22.800 1.00 65.62 93 VAL A CA 1
ATOM 725 C C . VAL A 1 93 ? 19.139 0.791 -23.079 1.00 65.62 93 VAL A C 1
ATOM 727 O O . VAL A 1 93 ? 19.971 1.687 -22.937 1.00 65.62 93 VAL A O 1
ATOM 730 N N . SER A 1 94 ? 17.904 1.035 -23.507 1.00 73.00 94 SER A N 1
ATOM 731 C CA . SER A 1 94 ? 17.358 2.388 -23.594 1.00 73.00 94 SER A CA 1
ATOM 732 C C . SER A 1 94 ? 16.292 2.557 -22.518 1.00 73.00 94 SER A C 1
ATOM 734 O O . SER A 1 94 ? 15.317 1.820 -22.474 1.00 73.00 94 SER A O 1
ATOM 736 N N . LEU A 1 95 ? 16.489 3.529 -21.626 1.00 74.00 95 LEU A N 1
ATOM 737 C CA . LEU A 1 95 ? 15.561 3.793 -20.523 1.00 74.00 95 LEU A CA 1
ATOM 738 C C . LEU A 1 95 ? 14.166 4.273 -20.970 1.00 74.00 95 LEU A C 1
ATOM 740 O O . LEU A 1 95 ? 13.195 3.822 -20.370 1.00 74.00 95 LEU A O 1
ATOM 744 N N . PRO A 1 96 ? 14.001 5.132 -22.002 1.00 82.69 96 PRO A N 1
ATOM 745 C CA . PRO A 1 96 ? 12.678 5.636 -22.379 1.00 82.69 96 PRO A CA 1
ATOM 746 C C . PRO A 1 96 ? 11.605 4.562 -22.658 1.00 82.69 96 PRO A C 1
ATOM 748 O O . PRO A 1 96 ? 10.501 4.710 -22.136 1.00 82.69 96 PRO A O 1
ATOM 751 N N . PRO A 1 97 ? 11.871 3.475 -23.416 1.00 83.94 97 PRO A N 1
ATOM 752 C CA . PRO A 1 97 ? 10.870 2.427 -23.644 1.00 83.94 97 PRO A CA 1
ATOM 753 C C . PRO A 1 97 ? 10.580 1.546 -22.421 1.00 83.94 97 PRO A C 1
ATOM 755 O O . PRO A 1 97 ? 9.576 0.842 -22.422 1.00 83.94 97 PRO A O 1
ATOM 758 N N . PHE A 1 98 ? 11.424 1.571 -21.387 1.00 86.12 98 PHE A N 1
ATOM 759 C CA . PHE A 1 98 ? 11.252 0.743 -20.188 1.00 86.12 98 PHE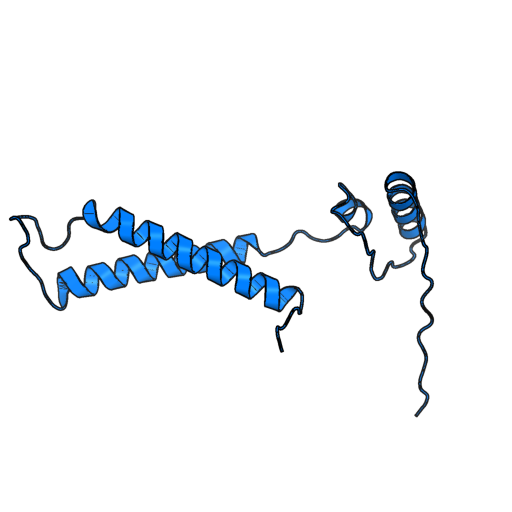 A CA 1
ATOM 760 C C . PHE A 1 98 ? 10.283 1.362 -19.179 1.00 86.12 98 PHE A C 1
ATOM 762 O O . PHE A 1 98 ? 9.641 0.649 -18.408 1.00 86.12 98 PHE A O 1
ATOM 769 N N . ILE A 1 99 ? 10.130 2.690 -19.211 1.00 89.75 99 ILE A N 1
ATOM 770 C CA . ILE A 1 99 ? 9.303 3.447 -18.262 1.00 89.75 99 ILE A CA 1
ATOM 771 C C . ILE A 1 99 ? 7.848 2.946 -18.210 1.00 89.75 99 ILE A C 1
ATOM 773 O O . ILE A 1 99 ? 7.382 2.706 -17.096 1.00 89.75 99 ILE A O 1
ATOM 777 N N . PRO A 1 100 ? 7.129 2.730 -19.336 1.00 92.44 100 PRO A N 1
ATOM 778 C CA . PRO A 1 100 ? 5.747 2.249 -19.279 1.00 92.44 100 PRO A CA 1
ATOM 779 C C . PRO A 1 100 ? 5.625 0.883 -18.597 1.00 92.44 100 PRO A C 1
ATOM 781 O O . PRO A 1 100 ? 4.770 0.695 -17.743 1.00 92.44 100 PRO A O 1
ATOM 784 N N . VAL A 1 101 ? 6.525 -0.056 -18.904 1.00 91.56 101 VAL A N 1
ATOM 785 C CA . VAL A 1 101 ? 6.494 -1.404 -18.314 1.00 91.56 101 VAL A CA 1
ATOM 786 C C . VAL A 1 101 ? 6.809 -1.355 -16.821 1.00 91.56 101 VAL A C 1
ATOM 788 O O . VAL A 1 101 ? 6.147 -2.032 -16.039 1.00 91.56 101 VAL A O 1
ATOM 791 N N . ILE A 1 102 ? 7.791 -0.541 -16.412 1.00 92.56 102 ILE A N 1
ATOM 792 C CA . ILE A 1 102 ? 8.115 -0.343 -14.991 1.00 92.56 102 ILE A CA 1
ATOM 793 C C . ILE A 1 102 ? 6.904 0.228 -14.253 1.00 92.56 102 ILE A C 1
ATOM 795 O O . ILE A 1 102 ? 6.524 -0.308 -13.217 1.00 92.56 102 ILE A O 1
ATOM 799 N N . PHE A 1 103 ? 6.277 1.270 -14.800 1.00 93.31 103 PHE A N 1
ATOM 800 C CA . PHE A 1 103 ? 5.108 1.906 -14.200 1.00 93.31 103 PHE A CA 1
ATOM 801 C C . PHE A 1 103 ? 3.953 0.916 -13.988 1.00 93.31 103 PHE A C 1
ATOM 803 O O . PHE A 1 103 ? 3.456 0.796 -12.868 1.00 93.31 103 PHE A O 1
ATOM 810 N N . GLU A 1 104 ? 3.574 0.169 -15.027 1.00 95.12 104 GLU A N 1
ATOM 811 C CA . GLU A 1 104 ? 2.465 -0.791 -14.959 1.00 95.12 104 GLU A CA 1
ATOM 812 C C . GLU A 1 104 ? 2.728 -1.902 -13.930 1.00 95.12 104 GLU A C 1
ATOM 814 O O . GLU A 1 104 ? 1.862 -2.213 -13.112 1.00 95.12 104 GLU A O 1
ATOM 819 N N . LEU A 1 105 ? 3.943 -2.466 -13.895 1.00 93.44 105 LEU A N 1
ATOM 820 C CA . LEU A 1 105 ? 4.308 -3.510 -12.926 1.00 93.44 105 LEU A CA 1
ATOM 821 C C . LEU A 1 105 ? 4.318 -2.996 -11.483 1.00 93.44 105 LEU A C 1
ATOM 823 O O . LEU A 1 105 ? 3.860 -3.694 -10.574 1.00 93.44 105 LEU A O 1
ATOM 827 N N . THR A 1 106 ? 4.816 -1.779 -11.263 1.00 95.38 106 THR A N 1
ATOM 828 C CA . THR A 1 106 ? 4.797 -1.128 -9.950 1.00 95.38 106 THR A CA 1
ATOM 829 C C . THR A 1 106 ? 3.366 -0.916 -9.463 1.00 95.38 106 THR A C 1
ATOM 831 O O . THR A 1 106 ? 3.064 -1.236 -8.311 1.00 95.38 106 THR A O 1
ATOM 834 N N . VAL A 1 107 ? 2.472 -0.412 -10.322 1.00 94.75 107 VAL A N 1
ATOM 835 C CA . VAL A 1 107 ? 1.059 -0.190 -9.974 1.00 94.75 107 VAL A CA 1
ATOM 836 C C . VAL A 1 107 ? 0.347 -1.519 -9.720 1.00 94.7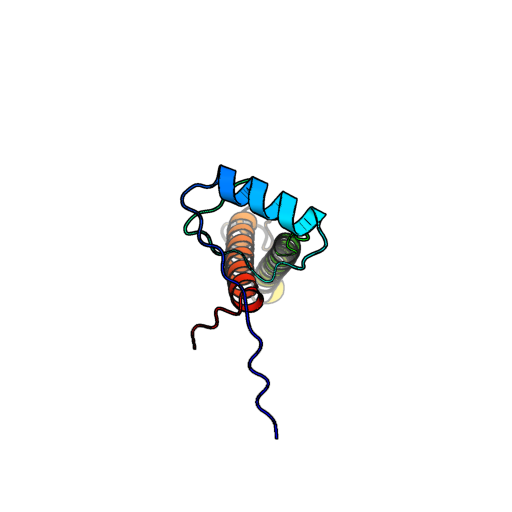5 107 VAL A C 1
ATOM 838 O O . VAL A 1 107 ? -0.343 -1.648 -8.708 1.00 94.75 107 VAL A O 1
ATOM 841 N N . LEU A 1 108 ? 0.569 -2.527 -10.568 1.00 94.94 108 LEU A N 1
ATOM 842 C CA . LEU A 1 108 ? -0.031 -3.854 -10.435 1.00 94.94 108 LEU A CA 1
ATOM 843 C C . LEU A 1 108 ? 0.341 -4.525 -9.106 1.00 94.94 108 LEU A C 1
ATOM 845 O O . LEU A 1 108 ? -0.545 -4.955 -8.365 1.00 94.94 108 LEU A O 1
ATOM 849 N N . LEU A 1 109 ? 1.636 -4.603 -8.779 1.00 93.75 109 LEU A N 1
ATOM 850 C CA . LEU A 1 109 ? 2.079 -5.244 -7.537 1.00 93.75 109 LEU A CA 1
ATOM 851 C C . LEU A 1 109 ? 1.696 -4.435 -6.298 1.00 93.75 109 LEU A C 1
ATOM 853 O O . LEU A 1 109 ? 1.316 -5.027 -5.289 1.00 93.75 109 LEU A O 1
ATOM 857 N N . SER A 1 110 ? 1.728 -3.102 -6.374 1.00 94.38 110 SER A N 1
ATOM 858 C CA . SER A 1 110 ? 1.255 -2.238 -5.288 1.00 94.38 110 SER A CA 1
ATOM 859 C C . SER A 1 110 ? -0.230 -2.468 -4.988 1.00 94.38 110 SER A C 1
ATOM 861 O O . SER A 1 110 ? -0.598 -2.690 -3.832 1.00 94.38 110 SER A O 1
ATOM 863 N N . ALA A 1 111 ? -1.080 -2.495 -6.021 1.00 93.31 111 ALA A N 1
ATOM 864 C CA . ALA A 1 111 ? -2.518 -2.702 -5.870 1.00 93.31 111 ALA A CA 1
ATOM 865 C C . ALA A 1 111 ? -2.844 -4.102 -5.325 1.00 93.31 111 ALA A C 1
ATOM 867 O O . ALA A 1 111 ? -3.561 -4.223 -4.330 1.00 93.31 111 ALA A O 1
ATOM 868 N N . LEU A 1 112 ? -2.274 -5.158 -5.917 1.00 93.31 112 LEU A N 1
ATOM 869 C CA . LEU A 1 112 ? -2.500 -6.536 -5.463 1.00 93.31 112 LEU A CA 1
ATOM 870 C C . LEU A 1 112 ? -1.968 -6.767 -4.042 1.00 93.31 112 LEU A C 1
ATOM 872 O O . LEU A 1 112 ? -2.656 -7.367 -3.216 1.00 93.31 112 LEU A O 1
ATOM 876 N N . GLY A 1 113 ? -0.776 -6.252 -3.729 1.00 92.44 113 GLY A N 1
ATOM 877 C CA . GLY A 1 113 ? -0.184 -6.355 -2.396 1.00 92.44 113 GLY A CA 1
ATOM 878 C C . GLY A 1 113 ? -0.988 -5.610 -1.327 1.00 92.44 113 GLY A C 1
ATOM 879 O O . GLY A 1 113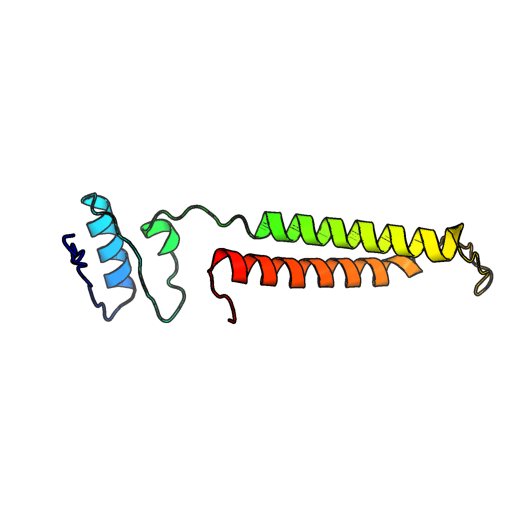 ? -1.162 -6.116 -0.215 1.00 92.44 113 GLY A O 1
ATOM 880 N N . MET A 1 114 ? -1.543 -4.440 -1.662 1.00 92.88 114 MET A N 1
ATOM 881 C CA . MET A 1 114 ? -2.414 -3.681 -0.760 1.00 92.88 114 MET A CA 1
ATOM 882 C C . MET A 1 114 ? -3.718 -4.431 -0.475 1.00 92.88 114 MET A C 1
ATOM 884 O O . MET A 1 114 ? -4.086 -4.566 0.691 1.00 92.88 114 MET A O 1
ATOM 888 N N . VAL A 1 115 ? -4.384 -4.960 -1.508 1.00 91.62 115 VAL A N 1
ATOM 889 C CA . VAL A 1 115 ? -5.622 -5.742 -1.348 1.00 91.62 115 VAL A CA 1
ATOM 890 C C . VAL A 1 115 ? -5.362 -6.996 -0.513 1.00 91.62 115 VAL A C 1
ATOM 892 O O . VAL A 1 115 ? -6.102 -7.264 0.432 1.00 91.62 115 VAL A O 1
ATOM 895 N N . ALA A 1 116 ? -4.278 -7.725 -0.788 1.00 90.56 116 ALA A N 1
ATOM 896 C CA . ALA A 1 116 ? -3.898 -8.896 -0.000 1.00 90.56 116 ALA A CA 1
ATOM 897 C C . ALA A 1 116 ? -3.633 -8.540 1.473 1.00 90.56 116 ALA A C 1
ATOM 899 O O . ALA A 1 116 ? -4.112 -9.225 2.374 1.00 90.56 116 ALA A O 1
ATOM 900 N N . THR A 1 117 ? -2.923 -7.437 1.733 1.00 90.69 117 THR A N 1
ATOM 901 C CA . THR A 1 117 ? -2.664 -6.968 3.105 1.00 90.69 117 THR A CA 1
ATOM 902 C C . THR A 1 117 ? -3.958 -6.586 3.815 1.00 90.69 117 THR A C 1
ATOM 904 O O . THR A 1 117 ? -4.139 -6.944 4.975 1.00 90.69 117 THR A O 1
ATOM 907 N N . PHE A 1 118 ? -4.865 -5.890 3.128 1.00 89.88 118 PHE A N 1
ATOM 908 C CA . PHE A 1 118 ? -6.164 -5.508 3.673 1.00 89.88 118 PHE A CA 1
ATOM 909 C C . PHE A 1 118 ? -6.986 -6.736 4.084 1.00 89.88 118 PHE A C 1
ATOM 911 O O . PHE A 1 118 ? -7.421 -6.813 5.229 1.00 89.88 118 PHE A O 1
ATOM 918 N N . LEU A 1 119 ? -7.113 -7.735 3.206 1.00 90.62 119 LEU A N 1
ATOM 919 C CA . LEU A 1 119 ? -7.866 -8.960 3.503 1.00 90.62 119 LEU A CA 1
ATOM 920 C C . LEU A 1 119 ? -7.293 -9.732 4.700 1.00 90.62 119 LEU A C 1
ATOM 922 O O . LEU A 1 119 ? -8.051 -10.228 5.530 1.00 90.62 119 LEU A O 1
ATOM 926 N N . ILE A 1 120 ? -5.962 -9.805 4.817 1.00 88.44 120 ILE A N 1
ATOM 927 C CA . ILE A 1 120 ? -5.290 -10.491 5.931 1.00 88.44 120 ILE A CA 1
ATOM 928 C C . ILE A 1 120 ? -5.479 -9.732 7.251 1.00 88.44 120 ILE A C 1
ATOM 930 O O . ILE A 1 120 ? -5.712 -10.356 8.282 1.00 88.44 120 ILE A O 1
ATOM 934 N N . VAL A 1 121 ? -5.369 -8.399 7.241 1.00 87.56 121 VAL A N 1
ATOM 935 C CA . VAL A 1 121 ? -5.484 -7.567 8.454 1.00 87.56 121 VAL A CA 1
ATOM 936 C C . VAL A 1 121 ? -6.924 -7.490 8.957 1.00 87.56 121 VAL A C 1
ATOM 938 O O . VAL A 1 121 ? -7.137 -7.458 10.166 1.00 87.56 121 VAL A O 1
ATOM 941 N N . SER A 1 122 ? -7.900 -7.482 8.051 1.00 85.81 122 SER A N 1
ATOM 942 C CA . SER A 1 122 ? -9.328 -7.465 8.385 1.00 85.81 122 SER A CA 1
ATOM 943 C C . SER A 1 122 ? -9.905 -8.855 8.694 1.00 85.81 122 SER A C 1
ATOM 945 O O . SER A 1 122 ? -11.108 -8.962 8.899 1.00 85.81 122 SER A O 1
ATOM 947 N N . ASP A 1 123 ? -9.074 -9.908 8.685 1.00 84.38 123 ASP A N 1
ATOM 948 C CA . ASP A 1 123 ? -9.449 -11.330 8.815 1.00 84.38 123 ASP A CA 1
ATOM 949 C C . ASP A 1 123 ? -10.618 -11.757 7.905 1.00 84.38 123 ASP A C 1
ATOM 951 O O . ASP A 1 123 ? -11.333 -12.727 8.150 1.00 84.38 123 ASP A O 1
ATOM 955 N N . MET A 1 124 ? -10.784 -11.045 6.788 1.00 77.88 124 MET A N 1
ATOM 956 C CA . MET A 1 124 ? -11.726 -11.373 5.726 1.00 77.88 124 MET A CA 1
ATOM 957 C C . MET A 1 124 ? -11.088 -12.411 4.806 1.00 77.88 124 MET A C 1
ATOM 959 O O . MET A 1 124 ? -10.785 -12.148 3.638 1.00 77.88 124 MET A O 1
ATOM 963 N N . LYS A 1 125 ? -10.828 -13.603 5.341 1.00 65.50 125 LYS A N 1
ATOM 964 C CA . LYS A 1 125 ? -10.405 -14.730 4.512 1.00 65.50 125 LYS A CA 1
ATOM 965 C C . LYS A 1 125 ? -11.618 -15.200 3.719 1.00 65.50 125 LYS A C 1
ATOM 967 O O . LYS A 1 125 ? -12.619 -15.607 4.293 1.00 65.50 125 LYS A O 1
ATOM 972 N N . ALA A 1 126 ? -11.520 -15.134 2.395 1.00 56.16 126 ALA A N 1
ATOM 973 C CA . ALA A 1 126 ? -12.413 -15.867 1.511 1.00 56.16 126 ALA A CA 1
ATOM 974 C C . ALA A 1 126 ? -12.080 -17.362 1.647 1.00 56.16 126 ALA A C 1
ATOM 976 O O . ALA A 1 126 ? -11.275 -17.888 0.878 1.00 56.16 126 ALA A O 1
ATOM 977 N N . LEU A 1 127 ? -12.597 -18.008 2.692 1.00 39.91 127 LEU A N 1
ATOM 978 C CA . LEU A 1 127 ? -12.472 -19.445 2.919 1.00 39.91 127 LEU A CA 1
ATOM 979 C C . LEU A 1 127 ? -13.714 -19.974 3.632 1.00 39.91 127 LEU A C 1
ATOM 981 O O . LEU A 1 127 ? -14.098 -19.367 4.655 1.00 39.91 127 LEU A O 1
#

Solvent-accessible surface area (backbone atoms only — not comparable to full-atom values): 7820 Å² total; per-residue (Å²): 133,84,83,79,76,82,84,80,88,84,86,88,72,95,49,69,69,62,43,51,56,48,46,42,54,42,46,74,70,69,51,84,77,86,80,86,89,67,102,60,94,64,85,63,49,54,66,58,72,62,62,77,85,77,66,60,67,59,52,26,51,54,28,24,49,52,19,37,53,48,37,50,52,52,51,50,41,47,30,60,67,74,52,68,53,78,63,92,85,42,66,55,79,53,68,79,81,46,49,63,58,26,51,52,39,15,51,52,38,16,53,53,47,35,52,54,49,50,32,62,75,69,67,57,64,95,120

Sequence (127 aa):
MSSTSEKFLVGIFDDEDILLHGVEGVRGKGVKIHEVYSPFPVHGLDEALGYKRTRLPIAAFLFGLTGTILAVTMQFWMLGFDWPMIIGGKNFVSLPPFIPVIFELTVLLSALGMVATFLIVSDMKAL

Foldseek 3Di:
DDDPDDDDDDDDDDDLVVVLVVLLVCVVVVHQDDDDDDPDDRPCVCVSNVPDDDCLVVQLVVQLVVQLVCLVVVQCCVQPPVDVDCDPNDGSDDPPVSVVSSVVSSVVRSVVRSVVVVCVVVVVDPD

Radius of gyration: 25.12 Å; Cα contacts (8 Å, |Δi|>4): 78; chains: 1; bounding box: 53×39×68 Å

Secondary structure (DSSP, 8-state):
-------------S-HHHHHHHHHHHHHTT--------SS--TTHHHHHTPPPPSHHHHHHHHHHHHHHHHHHHHHIIIIII-----TT--S--SGGGHHHHHHHHHHHHHHHHHHHHHHHTT----

pLDDT: mean 84.48, std 10.94, range [38.78, 95.38]

Mean predicted aligned error: 8.81 Å

Nearest PDB structures (foldseek):
  6btm-assembly1_D  TM=9.525E-01  e=2.554E-07  Flavobacterium johnsoniae UW101
  6loe-assembly1_D  TM=9.131E-01  e=3.625E-06  Roseiflexus castenholzii DSM 13941
  6f0k-assembly1_D  TM=8.944E-01  e=8.777E-06  Rhodothermus marinus DSM 4252
  8k9e-assembly1_D  TM=9.242E-01  e=6.187E-04  Chloroflexus aurantiacus J-10-fl
  4i9w-assembly1_B  TM=2.609E-01  e=6.306E+00  Homo sapiens